Protein AF-A0A355SVB2-F1 (afdb_monomer_lite)

Structure (mmCIF, N/CA/C/O backbone):
data_AF-A0A355SVB2-F1
#
_entry.id   AF-A0A355SVB2-F1
#
loop_
_atom_site.group_PDB
_atom_site.id
_atom_site.type_symbol
_atom_site.label_atom_id
_atom_site.label_alt_id
_atom_site.label_comp_id
_atom_site.label_asym_id
_atom_site.label_entity_id
_atom_site.label_seq_id
_atom_site.pdbx_PDB_ins_code
_atom_site.Cartn_x
_atom_site.Cartn_y
_atom_site.Cartn_z
_atom_site.occupancy
_atom_site.B_iso_or_equiv
_atom_site.auth_seq_id
_atom_site.auth_comp_id
_atom_site.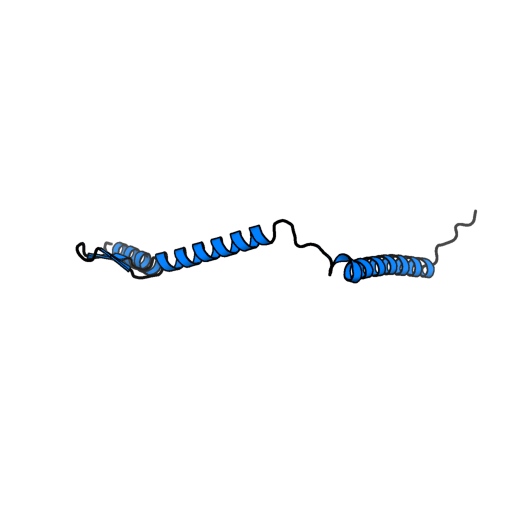auth_asym_id
_atom_site.auth_atom_id
_atom_site.pdbx_PDB_model_num
ATOM 1 N N . MET A 1 1 ? 6.006 24.995 -57.576 1.00 38.69 1 MET A N 1
ATOM 2 C CA . MET A 1 1 ? 6.503 24.281 -56.380 1.00 38.69 1 MET A CA 1
ATOM 3 C C . MET A 1 1 ? 5.548 23.121 -56.134 1.00 38.69 1 MET A C 1
ATOM 5 O O . MET A 1 1 ? 4.430 23.361 -55.705 1.00 38.69 1 MET A O 1
ATOM 9 N N . SER A 1 2 ? 5.913 21.909 -56.564 1.00 45.00 2 SER A N 1
ATOM 10 C CA . SER A 1 2 ? 5.048 20.721 -56.483 1.00 45.00 2 SER A CA 1
ATOM 11 C C . SER A 1 2 ? 5.035 20.208 -55.047 1.00 45.00 2 SER A C 1
ATOM 13 O O . SER A 1 2 ? 6.062 19.737 -54.566 1.00 45.00 2 SER A O 1
ATOM 15 N N . GLN A 1 3 ? 3.896 20.326 -54.367 1.00 56.81 3 GLN A N 1
ATOM 16 C CA . GLN A 1 3 ? 3.665 19.710 -53.062 1.00 56.81 3 GLN A CA 1
ATOM 17 C C . GLN A 1 3 ? 3.779 18.192 -53.231 1.00 56.81 3 GLN A C 1
ATOM 19 O O . GLN A 1 3 ? 2.935 17.569 -53.868 1.00 56.81 3 GLN A O 1
ATOM 24 N N . SER A 1 4 ? 4.849 17.597 -52.715 1.00 62.78 4 SER A N 1
ATOM 25 C CA . SER A 1 4 ? 4.989 16.146 -52.643 1.00 62.78 4 SER A CA 1
ATOM 26 C C . SER A 1 4 ? 3.945 15.611 -51.662 1.00 62.78 4 SER A C 1
ATOM 28 O O . SER A 1 4 ? 4.104 15.769 -50.450 1.00 62.78 4 SER A O 1
ATOM 30 N N . GLU A 1 5 ? 2.866 15.013 -52.169 1.00 64.62 5 GLU A N 1
ATOM 31 C CA . GLU A 1 5 ? 1.907 14.278 -51.345 1.00 64.62 5 GLU A CA 1
ATOM 32 C C . GLU A 1 5 ? 2.651 13.192 -50.561 1.00 64.62 5 GLU A C 1
ATOM 34 O O . GLU A 1 5 ? 3.240 12.267 -51.123 1.00 64.62 5 GLU A O 1
ATOM 39 N N . ILE A 1 6 ? 2.678 13.326 -49.234 1.00 64.94 6 ILE A N 1
ATOM 40 C CA . ILE A 1 6 ? 3.304 12.336 -48.358 1.00 64.94 6 ILE A CA 1
ATOM 41 C C . ILE A 1 6 ? 2.480 11.047 -48.457 1.00 64.94 6 ILE A C 1
ATOM 43 O O . ILE A 1 6 ? 1.390 10.966 -47.889 1.00 64.94 6 ILE A O 1
ATOM 47 N N . SER A 1 7 ? 3.015 10.058 -49.176 1.00 72.31 7 SER A N 1
ATOM 48 C CA . SER A 1 7 ? 2.414 8.733 -49.350 1.00 72.31 7 SER A CA 1
ATOM 49 C C . SER A 1 7 ? 2.087 8.079 -48.001 1.00 72.31 7 SER A C 1
ATOM 51 O O . SER A 1 7 ? 2.880 8.120 -47.061 1.00 72.31 7 SER A O 1
ATOM 53 N N . SER A 1 8 ? 0.925 7.428 -47.895 1.00 73.25 8 SER A N 1
ATOM 54 C CA . SER A 1 8 ? 0.498 6.721 -46.673 1.00 73.25 8 SER A CA 1
ATOM 55 C C . SER A 1 8 ? 1.555 5.718 -46.179 1.00 73.25 8 SER A C 1
ATOM 57 O O . SER A 1 8 ? 1.793 5.585 -44.978 1.00 73.25 8 SER A O 1
ATOM 59 N N . SER A 1 9 ? 2.290 5.096 -47.108 1.00 76.94 9 SER A N 1
ATOM 60 C CA . SER A 1 9 ? 3.370 4.155 -46.794 1.00 76.94 9 SER A CA 1
ATOM 61 C C . SER A 1 9 ? 4.544 4.802 -46.053 1.00 76.94 9 SER A C 1
ATOM 63 O O . SER A 1 9 ? 5.129 4.161 -45.183 1.00 76.94 9 SER A O 1
ATOM 65 N N . SER A 1 10 ? 4.898 6.058 -46.355 1.00 80.75 10 SER A N 1
ATOM 66 C CA . SER A 1 10 ? 5.982 6.747 -45.643 1.00 80.75 10 SER A CA 1
ATOM 67 C C . SER A 1 10 ? 5.537 7.230 -44.264 1.00 80.75 10 SER A C 1
ATOM 69 O O . SER A 1 10 ? 6.342 7.245 -43.337 1.00 80.75 10 SER A O 1
ATOM 71 N N . ARG A 1 11 ? 4.243 7.534 -44.078 1.00 84.88 11 ARG A N 1
ATOM 72 C CA . ARG A 1 11 ? 3.680 7.826 -42.747 1.00 84.88 11 ARG A CA 1
ATOM 73 C C . ARG A 1 11 ? 3.685 6.601 -41.841 1.00 84.88 11 ARG A C 1
ATOM 75 O O . ARG A 1 11 ? 4.089 6.721 -40.689 1.00 84.88 11 ARG A O 1
ATOM 82 N N . LEU A 1 12 ? 3.275 5.440 -42.356 1.00 88.31 12 LEU A N 1
ATOM 83 C CA . LEU A 1 12 ? 3.304 4.185 -41.599 1.00 88.31 12 LEU A CA 1
ATOM 84 C C . LEU A 1 12 ? 4.733 3.806 -41.208 1.00 88.31 12 LEU A C 1
ATOM 86 O O . LEU A 1 12 ? 4.974 3.485 -40.049 1.00 88.31 12 LEU A O 1
ATOM 90 N N . LEU A 1 13 ? 5.691 3.931 -42.132 1.00 90.69 13 LEU A N 1
ATOM 91 C CA . LEU A 1 13 ? 7.098 3.658 -41.844 1.00 90.69 13 LEU A CA 1
ATOM 92 C C . LEU A 1 13 ? 7.652 4.585 -40.748 1.00 90.69 13 LEU A C 1
ATOM 94 O O . LEU A 1 13 ? 8.286 4.114 -39.806 1.00 90.69 13 LEU A O 1
ATOM 98 N N . SER A 1 14 ? 7.369 5.889 -40.827 1.00 90.12 14 SER A N 1
ATOM 99 C CA . SER A 1 14 ? 7.776 6.857 -39.801 1.00 90.12 14 SER A CA 1
ATOM 100 C C . SER A 1 14 ? 7.108 6.595 -38.449 1.00 90.12 14 SER A C 1
ATOM 102 O O . SER A 1 14 ? 7.761 6.709 -37.414 1.00 90.12 14 SER A O 1
ATOM 104 N N . PHE A 1 15 ? 5.830 6.205 -38.439 1.00 93.19 15 PHE A N 1
ATOM 105 C CA . PHE A 1 15 ? 5.117 5.839 -37.215 1.00 93.19 15 PHE A CA 1
ATOM 106 C C . PHE A 1 15 ? 5.721 4.589 -36.567 1.00 93.19 15 PHE A C 1
ATOM 108 O O . PHE A 1 15 ? 6.044 4.604 -35.381 1.00 93.19 15 PHE A O 1
ATOM 115 N N . THR A 1 16 ? 5.949 3.529 -37.345 1.00 95.25 16 THR A N 1
ATOM 116 C CA . THR A 1 16 ? 6.601 2.309 -36.858 1.00 95.25 16 THR A CA 1
ATOM 117 C C . THR A 1 16 ? 8.024 2.588 -36.383 1.00 95.25 16 THR A C 1
ATOM 119 O O . THR A 1 16 ? 8.432 2.042 -35.363 1.00 95.25 16 THR A O 1
ATOM 122 N N . GLY A 1 17 ? 8.762 3.475 -37.056 1.00 95.38 17 GLY A N 1
ATOM 123 C CA . GLY A 1 17 ? 10.080 3.927 -36.609 1.00 95.38 17 GLY A CA 1
ATOM 124 C C . GLY A 1 17 ? 10.031 4.649 -35.261 1.00 95.38 17 GLY A C 1
ATOM 125 O O . GLY A 1 17 ? 10.831 4.348 -34.378 1.00 95.38 17 GLY A O 1
ATOM 126 N N . ALA A 1 18 ? 9.062 5.546 -35.063 1.00 94.88 18 ALA A N 1
ATOM 127 C CA . ALA A 1 18 ? 8.874 6.253 -33.797 1.00 94.88 18 ALA A CA 1
ATOM 128 C C . ALA A 1 18 ? 8.504 5.295 -32.652 1.00 94.88 18 ALA A C 1
ATOM 130 O O . ALA A 1 18 ? 9.098 5.353 -31.576 1.00 94.88 18 ALA A O 1
ATOM 131 N N . VAL A 1 19 ? 7.575 4.368 -32.900 1.00 97.12 19 VAL A N 1
ATOM 132 C CA . VAL A 1 19 ? 7.210 3.320 -31.937 1.00 97.12 19 VAL A CA 1
ATOM 133 C C . VAL A 1 19 ? 8.422 2.436 -31.632 1.00 97.12 19 VAL A C 1
ATOM 135 O O . VAL A 1 19 ? 8.738 2.211 -30.466 1.00 97.12 19 VAL A O 1
ATOM 138 N N . GLY A 1 20 ? 9.153 2.000 -32.659 1.00 96.88 20 GLY A N 1
ATOM 139 C CA . GLY A 1 20 ? 10.366 1.198 -32.517 1.00 96.88 20 GLY A CA 1
ATOM 140 C C . GLY A 1 20 ? 11.432 1.885 -31.663 1.00 96.88 20 GLY A C 1
ATOM 141 O O . GLY A 1 20 ? 12.002 1.253 -30.780 1.00 96.88 20 GLY A O 1
ATOM 142 N N . ALA A 1 21 ? 11.647 3.189 -31.849 1.00 96.31 21 ALA A N 1
ATOM 143 C CA . ALA A 1 21 ? 12.586 3.960 -31.038 1.00 96.31 21 ALA A CA 1
ATOM 144 C C . ALA A 1 21 ? 12.183 4.000 -29.552 1.00 96.31 21 ALA A C 1
ATOM 146 O O . ALA A 1 21 ? 13.035 3.815 -28.681 1.00 96.31 21 ALA A O 1
ATOM 147 N N . ILE A 1 22 ? 10.889 4.171 -29.253 1.00 96.88 22 ILE A N 1
ATOM 148 C CA . ILE A 1 22 ? 10.371 4.121 -27.876 1.00 96.88 22 ILE A CA 1
ATOM 149 C C . ILE A 1 22 ? 10.583 2.728 -27.272 1.00 96.88 22 ILE A C 1
ATOM 151 O O . ILE A 1 22 ? 11.030 2.621 -26.132 1.00 96.88 22 ILE A O 1
ATOM 155 N N . PHE A 1 23 ? 10.315 1.662 -28.030 1.00 97.19 23 PHE A N 1
ATOM 156 C CA . PHE A 1 23 ? 10.530 0.290 -27.565 1.00 97.19 23 PHE A CA 1
ATOM 157 C C . PHE A 1 23 ? 12.002 -0.011 -27.288 1.00 97.19 23 PHE A C 1
ATOM 159 O O . PHE A 1 23 ? 12.312 -0.610 -26.261 1.00 97.19 23 PHE A O 1
ATOM 166 N N . VAL A 1 24 ? 12.915 0.432 -28.155 1.00 96.81 24 VAL A N 1
ATOM 167 C CA . VAL A 1 24 ? 14.359 0.283 -27.929 1.00 96.81 24 VAL A CA 1
ATOM 168 C C . VAL A 1 24 ? 14.778 1.023 -26.660 1.00 96.81 24 VAL A C 1
ATOM 170 O O . VAL A 1 24 ? 15.484 0.458 -25.828 1.00 96.81 24 VAL A O 1
ATOM 173 N N . PHE A 1 25 ? 14.298 2.251 -26.459 1.00 95.88 25 PHE A N 1
ATOM 174 C CA . PHE A 1 25 ? 14.571 3.005 -25.238 1.00 95.88 25 PHE A CA 1
ATOM 175 C C . PHE A 1 25 ? 14.025 2.304 -23.982 1.00 95.88 25 PHE A C 1
ATOM 177 O O . PHE A 1 25 ? 14.745 2.154 -22.995 1.00 95.88 25 PHE A O 1
ATOM 184 N N . ALA A 1 26 ? 12.788 1.803 -24.028 1.00 95.12 26 ALA A N 1
ATOM 185 C CA . ALA A 1 26 ? 12.193 1.038 -22.934 1.00 95.12 26 ALA A CA 1
ATOM 186 C C . ALA A 1 26 ? 12.981 -0.248 -22.631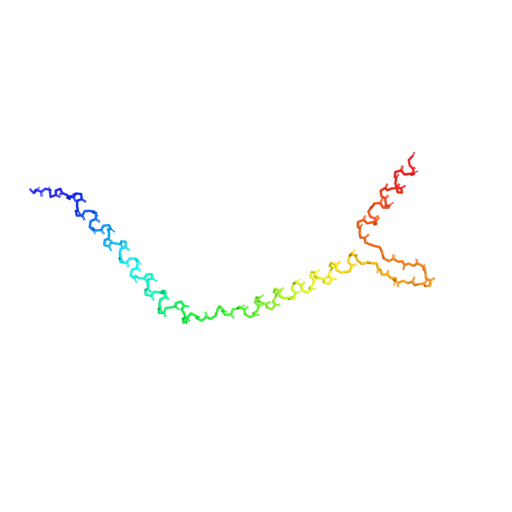 1.00 95.12 26 ALA A C 1
ATOM 188 O O . ALA A 1 26 ? 13.192 -0.578 -21.465 1.00 95.12 26 ALA A O 1
ATOM 189 N N . LEU A 1 27 ? 13.467 -0.943 -23.662 1.00 95.56 27 LEU A N 1
ATOM 190 C CA . LEU A 1 27 ? 14.284 -2.146 -23.515 1.00 95.56 27 LEU A CA 1
ATOM 191 C C . LEU A 1 27 ? 15.638 -1.837 -22.863 1.00 95.56 27 LEU A C 1
ATOM 193 O O . LEU A 1 27 ? 16.076 -2.580 -21.987 1.00 95.56 27 LEU A O 1
ATOM 197 N N . ILE A 1 28 ? 16.266 -0.711 -23.215 1.00 94.25 28 ILE A N 1
ATOM 198 C CA . ILE A 1 28 ? 17.485 -0.236 -22.546 1.00 94.25 28 ILE A CA 1
ATOM 199 C C . ILE A 1 28 ? 17.211 0.034 -21.063 1.00 94.25 28 ILE A C 1
ATOM 201 O O . ILE A 1 28 ? 17.968 -0.432 -20.214 1.00 94.25 28 ILE A O 1
ATOM 205 N N . LEU A 1 29 ? 16.120 0.731 -20.727 1.00 92.38 29 LEU A N 1
ATOM 206 C CA . LEU A 1 29 ? 15.748 0.955 -19.326 1.00 92.38 29 LEU A CA 1
ATOM 207 C C . LEU A 1 29 ? 15.496 -0.364 -18.585 1.00 92.38 29 LEU A C 1
ATOM 209 O O . LEU A 1 29 ? 15.919 -0.515 -17.441 1.00 92.38 29 LEU A O 1
ATOM 213 N N . TYR A 1 30 ? 14.851 -1.329 -19.235 1.00 92.12 30 TYR A N 1
ATOM 214 C CA . TYR A 1 30 ? 14.552 -2.625 -18.638 1.00 92.12 30 TYR A CA 1
ATOM 215 C C . TYR A 1 30 ? 15.806 -3.459 -18.351 1.00 92.12 30 TYR A C 1
A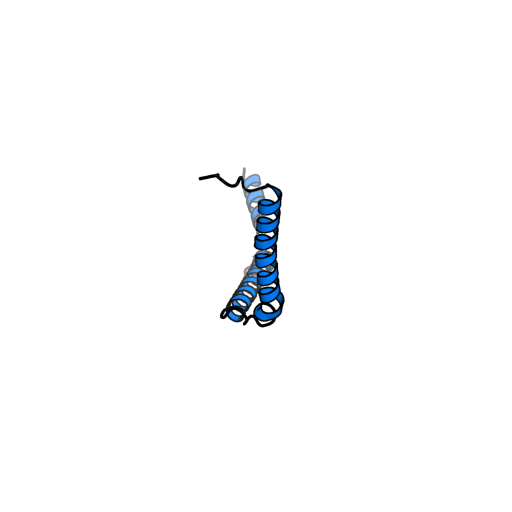TOM 217 O O . TYR A 1 30 ? 15.874 -4.101 -17.310 1.00 92.12 30 TYR A O 1
ATOM 225 N N . VAL A 1 31 ? 16.803 -3.450 -19.242 1.00 91.50 31 VAL A N 1
ATOM 226 C CA . VAL A 1 31 ? 18.026 -4.257 -19.077 1.00 91.50 31 VAL A CA 1
ATOM 227 C C . VAL A 1 31 ? 19.076 -3.542 -18.225 1.00 91.50 31 VAL A C 1
ATOM 229 O O . VAL A 1 31 ? 19.715 -4.170 -17.387 1.00 91.50 31 VAL A O 1
ATOM 232 N N . ALA A 1 32 ? 19.271 -2.238 -18.428 1.00 88.06 32 ALA A N 1
ATOM 233 C CA . ALA A 1 32 ? 20.386 -1.506 -17.828 1.00 88.06 32 ALA A CA 1
ATOM 234 C C . ALA A 1 32 ? 20.010 -0.751 -16.547 1.00 88.06 32 ALA A C 1
ATOM 236 O O . ALA A 1 32 ? 20.844 -0.607 -15.657 1.00 88.06 32 ALA A O 1
ATOM 237 N N . TYR A 1 33 ? 18.778 -0.245 -16.447 1.00 85.69 33 TYR A N 1
ATOM 238 C CA . TYR A 1 33 ? 18.382 0.629 -15.342 1.00 85.69 33 TYR A CA 1
ATOM 239 C C . TYR A 1 33 ? 17.570 -0.103 -14.273 1.00 85.69 33 TYR A C 1
ATOM 241 O O . TYR A 1 33 ? 17.888 0.002 -13.094 1.00 85.69 33 TYR A O 1
ATOM 249 N N . LEU A 1 34 ? 16.542 -0.864 -14.661 1.00 84.12 34 LEU A N 1
ATOM 250 C CA . LEU A 1 34 ? 15.604 -1.480 -13.719 1.00 84.12 34 LEU A CA 1
ATOM 251 C C . LEU A 1 34 ? 16.250 -2.511 -12.767 1.00 84.12 34 LEU A C 1
ATOM 253 O O . LEU A 1 34 ? 15.957 -2.435 -11.574 1.00 84.12 34 LEU A O 1
ATOM 257 N N . PRO A 1 35 ? 17.154 -3.412 -13.215 1.00 86.12 35 PRO A N 1
ATOM 258 C CA . PRO A 1 35 ? 17.804 -4.385 -12.332 1.00 86.12 35 PRO A CA 1
ATOM 259 C C . PRO A 1 35 ? 18.802 -3.729 -11.376 1.00 86.12 35 PRO A C 1
ATOM 261 O O . PRO A 1 35 ? 19.019 -4.211 -10.270 1.00 86.12 35 PRO A O 1
ATOM 264 N N . ASN A 1 36 ? 19.391 -2.611 -11.798 1.00 80.75 36 ASN A N 1
ATOM 265 C CA . ASN A 1 36 ? 20.389 -1.862 -11.043 1.00 80.75 36 ASN A CA 1
ATOM 266 C C . ASN A 1 36 ? 19.788 -0.659 -10.303 1.00 80.75 36 ASN A C 1
ATOM 268 O O . ASN A 1 36 ? 20.525 0.196 -9.804 1.00 80.75 36 ASN A O 1
ATOM 272 N N . ARG A 1 37 ? 18.453 -0.561 -10.257 1.00 80.38 37 ARG A N 1
ATOM 273 C CA . ARG A 1 37 ? 17.767 0.570 -9.647 1.00 80.38 37 ARG A CA 1
ATOM 274 C C . ARG A 1 37 ? 18.019 0.535 -8.137 1.00 80.38 37 ARG A C 1
ATOM 276 O O . ARG A 1 37 ? 17.686 -0.464 -7.500 1.00 80.38 37 ARG A O 1
ATOM 283 N N . PRO A 1 38 ? 18.563 1.611 -7.543 1.00 76.56 38 PRO A N 1
ATOM 284 C CA . PRO A 1 38 ? 18.717 1.671 -6.100 1.00 76.56 38 PRO A CA 1
ATOM 285 C C . PRO A 1 38 ? 17.343 1.576 -5.435 1.00 76.56 38 PRO A C 1
ATOM 287 O O . PRO A 1 38 ? 16.356 2.120 -5.947 1.00 76.56 38 PRO A O 1
ATOM 290 N N . ALA A 1 39 ? 17.287 0.890 -4.293 1.00 75.38 39 ALA A N 1
ATOM 291 C CA . ALA A 1 39 ? 16.094 0.878 -3.460 1.00 75.38 39 ALA A CA 1
ATOM 292 C C . ALA A 1 39 ? 15.648 2.329 -3.190 1.00 75.38 39 ALA A C 1
ATOM 294 O O . ALA A 1 39 ? 16.504 3.199 -2.983 1.00 75.38 39 ALA A O 1
ATOM 295 N N . PRO A 1 40 ? 14.336 2.625 -3.212 1.00 74.94 40 PRO A N 1
ATOM 296 C CA . PRO A 1 40 ? 13.832 3.910 -2.758 1.00 74.94 40 PRO A CA 1
ATOM 297 C C . PRO A 1 40 ? 14.426 4.237 -1.386 1.00 74.94 40 PRO A C 1
ATOM 299 O O . PRO A 1 40 ? 14.442 3.384 -0.500 1.00 74.94 40 PRO A O 1
ATOM 302 N N . PHE A 1 41 ? 14.905 5.470 -1.225 1.00 69.06 41 PHE A N 1
ATOM 303 C CA . PHE A 1 41 ? 15.622 5.931 -0.030 1.00 69.06 41 PHE A CA 1
ATOM 304 C C . PHE A 1 41 ? 14.873 5.622 1.281 1.00 69.06 41 PHE A C 1
ATOM 306 O O . PHE A 1 41 ? 15.492 5.281 2.283 1.00 69.06 41 PHE A O 1
ATOM 313 N N . ASP A 1 42 ? 13.537 5.630 1.235 1.00 76.94 42 ASP A N 1
ATOM 314 C CA . ASP A 1 42 ? 12.666 5.403 2.391 1.00 76.94 42 ASP A CA 1
ATOM 315 C C . ASP A 1 42 ? 12.031 4.007 2.448 1.00 76.94 42 ASP A C 1
ATOM 317 O O . ASP A 1 42 ? 11.121 3.791 3.247 1.00 76.94 42 ASP A O 1
ATOM 321 N N . GLN A 1 43 ? 12.457 3.044 1.622 1.00 77.50 43 GLN A N 1
ATOM 322 C CA . GLN A 1 43 ? 11.810 1.726 1.578 1.00 77.50 43 GLN A CA 1
ATOM 323 C C . GLN A 1 43 ? 11.835 1.040 2.953 1.00 77.50 43 GLN A C 1
ATOM 325 O O . GLN A 1 43 ? 10.789 0.656 3.463 1.00 77.50 43 GLN A O 1
ATOM 330 N N . GLN A 1 44 ? 12.988 1.037 3.627 1.00 75.88 44 GLN A N 1
ATOM 331 C CA . GLN A 1 44 ? 13.110 0.474 4.978 1.00 75.88 44 GLN A CA 1
ATOM 332 C C . GLN A 1 44 ? 12.247 1.207 6.018 1.00 75.88 44 GLN A C 1
ATOM 334 O O . GLN A 1 44 ? 11.694 0.583 6.920 1.00 75.88 44 GLN A O 1
ATOM 339 N N . VAL A 1 45 ? 12.110 2.532 5.901 1.00 80.06 45 VAL A N 1
ATOM 340 C CA . VAL A 1 45 ? 11.296 3.337 6.826 1.00 80.06 45 VAL A CA 1
ATOM 341 C C . VAL A 1 45 ? 9.809 3.060 6.612 1.00 80.06 45 VAL A C 1
ATOM 343 O O . VAL A 1 45 ? 9.049 2.971 7.576 1.00 80.06 45 VAL A O 1
ATOM 346 N N . ASN A 1 46 ? 9.387 2.909 5.360 1.00 80.56 46 ASN A N 1
ATOM 347 C CA . ASN A 1 46 ? 8.005 2.611 5.011 1.00 80.56 46 ASN A CA 1
ATOM 348 C C . ASN A 1 46 ? 7.621 1.187 5.419 1.00 80.56 46 ASN A C 1
ATOM 350 O O . ASN A 1 46 ? 6.568 1.009 6.027 1.00 80.56 46 ASN A O 1
ATOM 354 N N . ASP A 1 47 ? 8.502 0.212 5.194 1.00 83.88 47 ASP A N 1
ATOM 355 C CA . ASP A 1 47 ? 8.291 -1.173 5.617 1.00 83.88 47 ASP A CA 1
ATOM 356 C C . ASP A 1 47 ? 8.183 -1.266 7.148 1.00 83.88 47 ASP A C 1
ATOM 358 O O . ASP A 1 47 ? 7.268 -1.899 7.678 1.00 83.88 47 ASP A O 1
ATOM 362 N N . ALA A 1 48 ? 9.042 -0.547 7.881 1.00 83.62 48 ALA A N 1
ATOM 363 C CA . ALA A 1 48 ? 8.975 -0.479 9.341 1.00 83.62 48 ALA A CA 1
ATOM 364 C C . ALA A 1 48 ? 7.686 0.195 9.850 1.00 83.62 48 ALA A C 1
ATOM 366 O O . ALA A 1 48 ? 7.099 -0.247 10.841 1.00 83.62 48 ALA A O 1
ATOM 367 N N . ARG A 1 49 ? 7.218 1.260 9.183 1.00 86.50 49 ARG A N 1
ATOM 368 C CA . ARG A 1 49 ? 5.941 1.918 9.518 1.00 86.50 49 ARG A CA 1
ATOM 369 C C . ARG A 1 49 ? 4.754 0.998 9.269 1.00 86.50 49 ARG A C 1
ATOM 371 O O . ARG A 1 49 ? 3.845 0.971 10.096 1.00 86.50 49 ARG A O 1
ATOM 378 N N . GLN A 1 50 ? 4.772 0.255 8.167 1.00 86.38 50 GLN A N 1
ATOM 379 C CA . GLN A 1 50 ? 3.713 -0.685 7.827 1.00 86.38 50 GLN A CA 1
ATOM 380 C C . GLN A 1 50 ? 3.658 -1.828 8.844 1.00 86.38 50 GLN A C 1
ATOM 382 O O . GLN A 1 50 ? 2.607 -2.051 9.437 1.00 86.38 50 GLN A O 1
ATOM 387 N N . ALA A 1 51 ? 4.799 -2.455 9.147 1.00 88.88 51 ALA A N 1
ATOM 388 C CA . ALA A 1 51 ? 4.880 -3.521 10.144 1.00 88.88 51 ALA A CA 1
ATOM 389 C C . ALA A 1 51 ? 4.360 -3.071 11.520 1.00 88.88 51 ALA A C 1
ATOM 391 O O . ALA A 1 51 ? 3.566 -3.767 12.147 1.00 88.88 51 ALA A O 1
ATOM 392 N N . LYS A 1 52 ? 4.738 -1.865 11.963 1.00 87.94 52 LYS A N 1
ATOM 393 C CA . LYS A 1 52 ? 4.262 -1.301 13.234 1.00 87.94 52 LYS A CA 1
ATOM 394 C C . LYS A 1 52 ? 2.765 -0.975 13.216 1.00 87.94 52 LYS A C 1
ATOM 396 O O . LYS A 1 52 ? 2.095 -1.112 14.237 1.00 87.94 52 LYS A O 1
ATOM 401 N N . ALA A 1 53 ? 2.235 -0.524 12.080 1.00 87.81 53 ALA A N 1
ATOM 402 C CA . ALA A 1 53 ? 0.803 -0.285 11.929 1.00 87.81 53 ALA A CA 1
ATOM 403 C C . ALA A 1 53 ? 0.011 -1.598 11.986 1.00 87.81 53 ALA A C 1
ATOM 405 O O . ALA A 1 53 ? -1.042 -1.643 12.618 1.00 87.81 53 ALA A O 1
ATOM 406 N N . ASP A 1 54 ? 0.527 -2.661 11.374 1.00 89.88 54 ASP A N 1
ATOM 407 C CA . ASP A 1 54 ? -0.114 -3.976 11.369 1.00 89.88 54 ASP A CA 1
ATOM 408 C C . ASP A 1 54 ? -0.062 -4.633 12.753 1.00 89.88 54 ASP A C 1
ATOM 410 O O . ASP A 1 54 ? -1.074 -5.156 13.217 1.00 89.88 54 ASP A O 1
ATOM 414 N N . GLU A 1 55 ? 1.053 -4.494 13.475 1.00 88.50 55 GLU A N 1
ATOM 415 C CA . GLU A 1 55 ? 1.152 -4.896 14.882 1.00 88.50 55 GLU A CA 1
ATOM 416 C C . GLU A 1 55 ? 0.135 -4.144 15.757 1.00 88.50 55 GLU A C 1
ATOM 418 O O . GLU A 1 55 ? -0.580 -4.754 16.552 1.00 88.50 55 GLU A O 1
ATOM 423 N N . ALA A 1 56 ? 0.012 -2.823 15.582 1.00 86.12 56 ALA A N 1
ATOM 424 C CA . ALA A 1 56 ? -0.950 -2.016 16.328 1.00 86.12 56 ALA A CA 1
ATOM 425 C C . ALA A 1 56 ? -2.407 -2.386 16.005 1.00 86.12 56 ALA A C 1
ATOM 427 O O . ALA A 1 56 ? -3.239 -2.411 16.915 1.00 86.12 56 ALA A O 1
ATOM 428 N N . ARG A 1 57 ? -2.724 -2.698 14.740 1.00 86.81 57 ARG A N 1
ATOM 429 C CA . ARG A 1 57 ? -4.055 -3.182 14.341 1.00 86.81 57 ARG A CA 1
ATOM 430 C C . ARG A 1 57 ? -4.359 -4.537 14.961 1.00 86.81 57 ARG A C 1
ATOM 432 O O . ARG A 1 57 ? -5.395 -4.663 15.601 1.00 86.81 57 ARG A O 1
ATOM 439 N N . ALA A 1 58 ? -3.445 -5.499 14.857 1.00 84.06 58 ALA A N 1
ATOM 440 C CA . ALA A 1 58 ? -3.629 -6.830 15.430 1.00 84.06 58 ALA A CA 1
ATOM 441 C C . ALA A 1 58 ? -3.783 -6.779 16.960 1.00 84.06 58 ALA A C 1
ATOM 443 O O . ALA A 1 58 ? -4.683 -7.402 17.522 1.00 84.06 58 ALA A O 1
ATOM 444 N N . ALA A 1 59 ? -2.958 -5.980 17.645 1.00 83.31 59 ALA A N 1
ATOM 445 C CA . ALA A 1 59 ? -3.082 -5.761 19.084 1.00 83.31 59 ALA A CA 1
ATOM 446 C C . ALA A 1 59 ? -4.398 -5.053 19.457 1.00 83.31 59 ALA A C 1
ATOM 448 O O . ALA A 1 59 ? -4.967 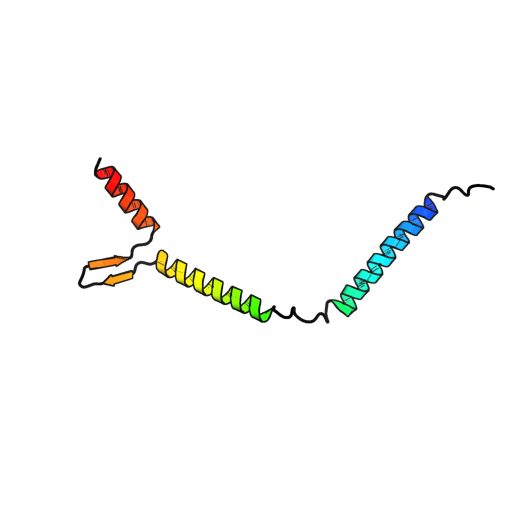-5.322 20.515 1.00 83.31 59 ALA A O 1
ATOM 449 N N . GLY A 1 60 ? -4.883 -4.149 18.602 1.00 79.31 60 GLY A N 1
ATOM 450 C CA . GLY A 1 60 ? -6.191 -3.516 18.733 1.00 79.31 60 GLY A CA 1
ATOM 451 C C . GLY A 1 60 ? -7.324 -4.531 18.615 1.00 79.31 60 GLY A C 1
ATOM 452 O O . GLY A 1 60 ? -8.098 -4.682 19.553 1.00 79.31 60 GLY A O 1
ATOM 453 N N . GLU A 1 61 ? -7.383 -5.278 17.515 1.00 81.88 61 GLU A N 1
ATOM 454 C CA . GLU A 1 61 ? -8.399 -6.311 17.278 1.00 81.88 61 GLU A CA 1
ATOM 455 C C . GLU A 1 61 ? -8.430 -7.355 18.396 1.00 81.88 61 GLU A C 1
ATOM 457 O O . GLU A 1 61 ? -9.503 -7.687 18.901 1.00 81.88 61 GLU A O 1
ATOM 462 N N . ALA A 1 62 ? -7.262 -7.805 18.862 1.00 76.94 62 ALA A N 1
ATOM 463 C CA . ALA A 1 62 ? -7.173 -8.725 19.987 1.00 76.94 62 ALA A CA 1
ATOM 464 C C . ALA A 1 62 ? -7.801 -8.140 21.263 1.00 76.94 62 ALA A C 1
ATOM 466 O O . ALA A 1 62 ? -8.525 -8.841 21.964 1.00 76.94 62 ALA A O 1
ATOM 467 N N . LYS A 1 63 ? -7.581 -6.854 21.570 1.00 77.25 63 LYS A N 1
ATOM 468 C CA . LYS A 1 63 ? -8.162 -6.199 22.758 1.00 77.25 63 LYS A CA 1
ATOM 469 C C . LYS A 1 63 ? -9.670 -5.974 22.665 1.00 77.25 63 LYS A C 1
ATOM 471 O O . LYS A 1 63 ? -10.319 -5.940 23.709 1.00 77.25 63 LYS A O 1
ATOM 476 N N . LEU A 1 64 ? -10.198 -5.763 21.459 1.00 79.44 64 LEU A N 1
ATOM 477 C CA . LEU A 1 64 ? -11.614 -5.451 21.228 1.00 79.44 64 LEU A CA 1
ATOM 478 C C . LEU A 1 64 ? -12.491 -6.707 21.139 1.00 79.44 64 LEU A C 1
ATOM 480 O O . LEU A 1 64 ? -13.656 -6.658 21.528 1.00 79.44 64 LEU A O 1
ATOM 484 N N . ASN A 1 65 ? -11.932 -7.817 20.652 1.00 80.75 65 ASN A N 1
ATOM 485 C CA . ASN A 1 65 ? -12.690 -9.032 20.341 1.00 80.75 65 ASN A CA 1
ATOM 486 C C . ASN A 1 65 ? -12.432 -10.192 21.315 1.00 80.75 65 ASN A C 1
ATOM 488 O O . ASN A 1 65 ? -12.974 -11.277 21.124 1.00 80.75 65 ASN A O 1
ATOM 492 N N . SER A 1 66 ? -11.593 -10.004 22.336 1.00 77.75 66 SER A N 1
ATOM 493 C CA . SER A 1 66 ? -11.319 -11.043 23.333 1.00 77.75 66 SER A CA 1
ATOM 494 C C . SER A 1 66 ? -12.128 -10.854 24.611 1.00 77.75 66 SER A C 1
ATOM 496 O O . SER A 1 66 ? -12.416 -9.737 25.048 1.00 77.75 66 SER A O 1
ATOM 498 N N . TYR A 1 67 ? -12.447 -11.983 25.238 1.00 79.94 67 TYR A N 1
ATOM 499 C CA . TYR A 1 67 ? -12.918 -12.017 26.614 1.00 79.94 67 TYR A CA 1
ATOM 500 C C . TYR A 1 67 ? -11.721 -11.922 27.557 1.00 79.94 67 TYR A C 1
ATOM 502 O O . TYR A 1 67 ? -10.782 -12.713 27.467 1.00 79.94 67 TYR A O 1
ATOM 510 N N . GLU A 1 68 ? -11.767 -10.972 28.485 1.00 77.25 68 GLU A N 1
ATOM 511 C CA . GLU A 1 68 ? -10.698 -10.753 29.459 1.00 77.25 68 GLU A CA 1
ATOM 512 C C . GLU A 1 68 ? -11.306 -10.434 30.826 1.00 77.25 68 GLU A C 1
ATOM 514 O O . GLU A 1 68 ? -12.210 -9.608 30.938 1.00 77.25 68 GLU A O 1
ATOM 519 N N . ILE A 1 69 ? -10.808 -11.061 31.891 1.00 78.06 69 ILE A N 1
ATOM 520 C CA . ILE A 1 69 ? -11.219 -10.721 33.257 1.00 78.06 69 ILE A CA 1
ATOM 521 C C . ILE A 1 69 ? -10.412 -9.492 33.684 1.00 78.06 69 ILE A C 1
ATOM 523 O O . ILE A 1 69 ? -9.219 -9.601 33.953 1.00 78.06 69 ILE A O 1
ATOM 527 N N . ILE A 1 70 ? -11.056 -8.322 33.739 1.00 79.12 70 ILE A N 1
ATOM 528 C CA . ILE A 1 70 ? -10.390 -7.063 34.110 1.00 79.12 70 ILE A CA 1
ATOM 529 C C . ILE A 1 70 ? -10.156 -7.014 35.623 1.00 79.12 70 ILE A C 1
ATOM 531 O O . ILE A 1 70 ? -9.101 -6.579 36.078 1.00 79.12 70 ILE A O 1
ATOM 535 N N . ASN A 1 71 ? -11.144 -7.440 36.415 1.00 78.75 71 ASN A N 1
ATOM 536 C CA . ASN A 1 71 ? -11.035 -7.485 37.868 1.00 78.75 71 ASN A CA 1
ATOM 537 C C . ASN A 1 71 ? -11.938 -8.590 38.434 1.00 78.75 71 ASN A C 1
ATOM 539 O O . ASN A 1 71 ? -13.161 -8.456 38.441 1.00 78.75 71 ASN A O 1
ATOM 543 N N . ALA A 1 72 ? -11.325 -9.669 38.921 1.00 72.50 72 ALA A N 1
ATOM 544 C CA . ALA A 1 72 ? -12.042 -10.816 39.474 1.00 72.50 72 ALA A CA 1
ATOM 545 C C . ALA A 1 72 ? -12.729 -10.511 40.820 1.00 72.50 72 ALA A C 1
ATOM 547 O O . ALA A 1 72 ? -13.796 -11.053 41.087 1.00 72.50 72 ALA A O 1
ATOM 548 N N . GLU A 1 73 ? -12.158 -9.627 41.644 1.00 72.44 73 GLU A N 1
ATOM 549 C CA . GLU A 1 73 ? -12.708 -9.258 42.960 1.00 72.44 73 GLU A CA 1
ATOM 550 C C . GLU A 1 73 ? -13.935 -8.346 42.834 1.00 72.44 73 GLU A C 1
ATOM 552 O O . GLU A 1 73 ? -14.883 -8.463 43.606 1.00 72.44 73 GLU A O 1
ATOM 557 N N . ALA A 1 74 ? -13.942 -7.469 41.828 1.00 75.12 74 ALA A N 1
ATOM 558 C CA . ALA A 1 74 ? -15.075 -6.603 41.504 1.00 75.12 74 ALA A CA 1
ATOM 559 C C . ALA A 1 74 ? -16.095 -7.259 40.550 1.00 75.12 74 ALA A C 1
ATOM 561 O O . ALA A 1 74 ? -17.128 -6.660 40.260 1.00 75.12 74 ALA A O 1
ATOM 562 N N . GLY A 1 75 ? -15.809 -8.466 40.043 1.00 79.12 75 GLY A N 1
ATOM 563 C CA . GLY A 1 75 ? -16.652 -9.167 39.068 1.00 79.12 75 GLY A CA 1
ATOM 564 C C . GLY A 1 75 ? -16.693 -8.517 37.677 1.00 79.12 75 GLY A C 1
ATOM 565 O O . GLY A 1 75 ? -17.605 -8.791 36.900 1.00 79.12 75 GLY A O 1
ATOM 566 N N . THR A 1 76 ? -15.730 -7.653 37.347 1.00 77.75 76 THR A N 1
ATOM 567 C CA . THR A 1 76 ? -15.703 -6.906 36.083 1.00 77.75 76 THR A CA 1
ATOM 568 C C . THR A 1 76 ? -14.993 -7.707 34.995 1.00 77.75 76 THR A C 1
ATOM 570 O O . THR A 1 76 ? -13.786 -7.960 35.073 1.00 77.75 76 THR A O 1
ATOM 573 N N . VAL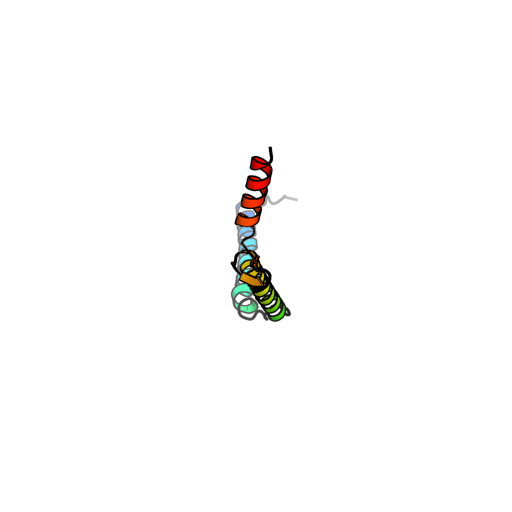 A 1 77 ? -15.728 -8.048 33.937 1.00 82.38 77 VAL A N 1
ATOM 574 C CA . VAL A 1 77 ? -15.220 -8.763 32.758 1.00 82.38 77 VAL A CA 1
ATOM 575 C C . VAL A 1 77 ? -15.378 -7.915 31.498 1.00 82.38 77 VAL A C 1
ATOM 577 O O . VAL A 1 77 ? -16.326 -7.143 31.367 1.00 82.38 77 VAL A O 1
ATOM 580 N N . ARG A 1 78 ? -14.434 -8.051 30.567 1.00 81.19 78 ARG A N 1
ATOM 581 C CA . ARG A 1 78 ? -14.541 -7.538 29.204 1.00 81.19 78 ARG A CA 1
ATOM 582 C C . ARG A 1 78 ? -15.210 -8.596 28.342 1.00 81.19 78 ARG A C 1
ATOM 584 O O . ARG A 1 78 ? -14.790 -9.752 28.350 1.00 81.19 78 ARG A O 1
ATOM 591 N N . ILE A 1 79 ? -16.212 -8.165 27.592 1.00 85.38 79 ILE A N 1
ATOM 592 C CA . ILE A 1 79 ? -16.850 -8.938 26.531 1.00 85.38 79 ILE A CA 1
ATOM 593 C C . ILE A 1 79 ? -16.549 -8.275 25.177 1.00 85.38 79 ILE A C 1
ATOM 595 O O . ILE A 1 79 ? -16.280 -7.067 25.156 1.00 85.38 79 ILE A O 1
ATOM 599 N N . PRO A 1 80 ? -16.581 -9.031 24.067 1.00 85.31 80 PRO A N 1
ATOM 600 C CA . PRO A 1 80 ? -16.491 -8.489 22.721 1.00 85.31 80 PRO A CA 1
ATOM 601 C C . PRO A 1 80 ? -17.509 -7.374 22.481 1.00 85.31 80 PRO A C 1
ATOM 603 O O . PRO A 1 80 ? -18.617 -7.390 23.023 1.00 85.31 80 PRO A O 1
ATOM 606 N N . ILE A 1 81 ? -17.133 -6.404 21.645 1.00 84.75 81 ILE A N 1
ATOM 607 C CA . ILE A 1 81 ? -17.980 -5.237 21.358 1.00 84.75 81 ILE A CA 1
ATOM 608 C C . ILE A 1 81 ? -19.319 -5.644 20.738 1.00 84.75 81 ILE A C 1
ATOM 610 O O . ILE A 1 81 ? -20.338 -5.059 21.097 1.00 84.75 81 ILE A O 1
ATOM 614 N N . GLU A 1 82 ? -19.325 -6.638 19.848 1.00 84.94 82 GLU A N 1
ATOM 615 C CA . GLU A 1 82 ? -20.540 -7.148 19.198 1.00 84.94 82 GLU A CA 1
ATOM 616 C C . GLU A 1 82 ? -21.582 -7.576 20.250 1.00 84.94 82 GLU A C 1
ATOM 618 O O . GLU A 1 82 ? -22.701 -7.059 20.278 1.00 84.94 82 GLU A O 1
ATOM 623 N N . ASP A 1 83 ? -21.162 -8.417 21.199 1.00 83.81 83 ASP A N 1
ATOM 624 C CA . ASP A 1 83 ? -22.006 -8.929 22.283 1.00 83.81 83 ASP A CA 1
ATOM 625 C C . ASP A 1 83 ? -22.446 -7.816 23.246 1.00 83.81 83 ASP A C 1
ATOM 627 O O . ASP A 1 83 ? -23.577 -7.800 23.743 1.00 83.81 83 ASP A O 1
ATOM 631 N N . ALA A 1 84 ? -21.561 -6.852 23.526 1.00 86.12 84 ALA A N 1
ATOM 632 C CA . ALA A 1 84 ? -21.892 -5.683 24.342 1.00 86.12 84 ALA A CA 1
ATOM 633 C C . ALA A 1 84 ? -22.985 -4.827 23.686 1.00 86.12 84 ALA A C 1
ATOM 635 O O . ALA A 1 84 ? -23.889 -4.322 24.358 1.00 86.12 84 ALA A O 1
ATOM 636 N N . MET A 1 85 ? -22.922 -4.673 22.365 1.00 88.62 85 MET A N 1
ATOM 637 C CA . MET A 1 85 ? -23.934 -3.967 21.592 1.00 88.62 85 MET A CA 1
ATOM 638 C C . MET A 1 85 ? -25.272 -4.708 21.631 1.00 88.62 85 MET A C 1
ATOM 640 O O . MET A 1 85 ? -26.293 -4.098 21.955 1.00 88.62 85 MET A O 1
ATOM 644 N N . GLU A 1 86 ? -25.267 -6.013 21.350 1.00 90.00 86 GLU A N 1
ATOM 645 C CA . GLU A 1 86 ? -26.479 -6.835 21.344 1.00 90.00 86 GLU A CA 1
ATOM 646 C C . GLU A 1 86 ? -27.149 -6.849 22.721 1.00 90.00 86 GLU A C 1
ATOM 648 O O . GLU A 1 86 ? -28.347 -6.585 22.830 1.00 90.00 86 GLU A O 1
ATOM 653 N N . SER A 1 87 ? -26.373 -7.053 23.788 1.00 86.56 87 SER A N 1
ATOM 654 C CA . SER A 1 87 ? -26.886 -7.016 25.161 1.00 86.56 87 SER A CA 1
ATOM 655 C C . SER A 1 87 ? -27.465 -5.651 25.539 1.00 86.56 87 SER A C 1
ATOM 657 O O . SER A 1 87 ? -28.511 -5.592 26.188 1.00 86.56 87 SER A O 1
ATOM 659 N N . THR A 1 88 ? -26.856 -4.549 25.090 1.00 87.94 88 THR A N 1
ATOM 660 C CA . THR A 1 88 ? -27.380 -3.195 25.330 1.00 87.94 88 THR A CA 1
ATOM 661 C C . THR A 1 88 ? -28.708 -2.969 24.606 1.00 87.94 88 THR A C 1
ATOM 663 O O . THR A 1 88 ? -29.657 -2.450 25.198 1.00 87.94 88 THR A O 1
ATOM 666 N N . VAL A 1 89 ? -28.813 -3.380 23.338 1.00 91.69 89 VAL A N 1
ATOM 667 C CA . VAL A 1 89 ? -30.057 -3.266 22.561 1.00 91.69 89 VAL A CA 1
ATOM 668 C C . VAL A 1 89 ? -31.151 -4.151 23.157 1.00 91.69 89 VAL A C 1
ATOM 670 O O . VAL A 1 89 ? -32.279 -3.688 23.335 1.00 91.69 89 VAL A O 1
ATOM 673 N N . ALA A 1 90 ? -30.821 -5.391 23.524 1.00 90.94 90 ALA A N 1
ATOM 674 C CA . ALA A 1 90 ? -31.741 -6.312 24.181 1.00 90.94 90 ALA A CA 1
ATOM 675 C C . ALA A 1 90 ? -32.269 -5.721 25.497 1.00 90.94 90 ALA A C 1
ATOM 677 O O . ALA A 1 90 ? -33.485 -5.665 25.695 1.00 90.94 90 ALA A O 1
ATOM 678 N N . ALA A 1 91 ? -31.382 -5.191 26.347 1.00 90.50 91 ALA A N 1
ATOM 679 C CA . ALA A 1 91 ? -31.753 -4.536 27.600 1.00 90.50 91 ALA A CA 1
ATOM 680 C C . ALA A 1 91 ? -32.685 -3.337 27.376 1.00 90.50 91 ALA A C 1
ATOM 682 O O . ALA A 1 91 ? -33.682 -3.188 28.081 1.00 90.50 91 ALA A O 1
ATOM 683 N N . TYR A 1 92 ? -32.407 -2.512 26.364 1.00 91.62 92 TYR A N 1
ATOM 684 C CA . TYR A 1 92 ? -33.265 -1.380 26.019 1.00 91.62 92 TYR A CA 1
ATOM 685 C C . TYR A 1 92 ? -34.640 -1.827 25.501 1.00 91.62 92 TYR A C 1
ATOM 687 O O . TYR A 1 92 ? -35.658 -1.241 25.858 1.00 91.62 92 TYR A O 1
ATOM 695 N N . SER A 1 93 ? -34.687 -2.886 24.687 1.00 87.50 93 SER A N 1
ATOM 696 C CA . SER A 1 93 ? -35.938 -3.423 24.142 1.00 87.50 93 SER A CA 1
ATOM 697 C C . SER A 1 93 ? -36.830 -4.082 25.199 1.00 87.50 93 SER A C 1
ATOM 699 O O . S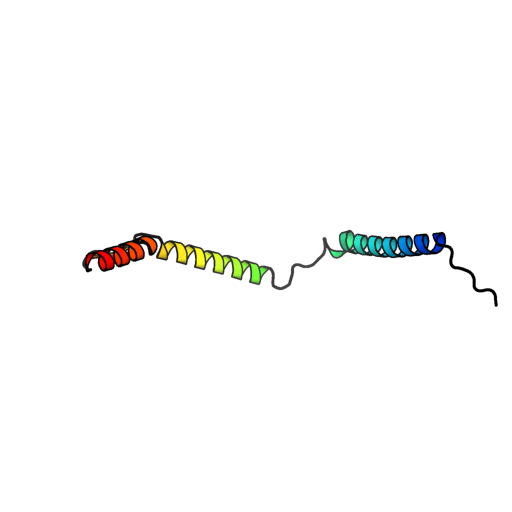ER A 1 93 ? -38.046 -3.982 25.097 1.00 87.50 93 SER A O 1
ATOM 701 N N . ALA A 1 94 ? -36.239 -4.705 26.223 1.00 83.38 94 ALA A N 1
ATOM 702 C CA . ALA A 1 94 ? -36.956 -5.352 27.322 1.00 83.38 94 ALA A CA 1
ATOM 703 C C . ALA A 1 94 ? -37.457 -4.365 28.393 1.00 83.38 94 ALA A C 1
ATOM 705 O O . ALA A 1 94 ? -38.347 -4.700 29.170 1.00 83.38 94 ALA A O 1
ATOM 706 N N . ALA A 1 95 ? -36.878 -3.163 28.452 1.00 77.94 95 ALA A N 1
ATOM 707 C CA . ALA A 1 95 ? -37.308 -2.086 29.345 1.00 77.94 95 ALA A CA 1
ATOM 708 C C . ALA A 1 95 ? -38.501 -1.274 28.800 1.00 77.94 95 ALA A C 1
ATOM 710 O O . ALA A 1 95 ? -38.983 -0.369 29.485 1.00 77.94 95 ALA A O 1
ATOM 711 N N . LYS A 1 96 ? -38.949 -1.569 27.574 1.00 57.44 96 LYS A N 1
ATOM 712 C CA . LYS A 1 96 ? -40.134 -0.987 26.938 1.00 57.44 96 LYS A CA 1
ATOM 713 C C . LYS A 1 96 ? -41.358 -1.868 27.162 1.00 57.44 96 LYS A C 1
ATOM 715 O O . LYS A 1 96 ? -42.441 -1.281 27.375 1.00 57.44 96 LYS A O 1
#

Radius of gyration: 33.49 Å; chains: 1; bounding box: 60×36×99 Å

Sequence (96 aa):
MSQSEISSSSRLLSFTGAVGAIFVFALILYVAYLPNRPAPFDQQVNDARQAKADEARAAGEAKLNSYEIINAEAGTVRIPIEDAMESTVAAYSAAK

pLDDT: mean 82.75, std 10.47, range [38.69, 97.19]

Secondary structure (DSSP, 8-state):
-------HHHHHHHHHHHHHHHHHHHHHIIIIISTTPPPPTTHHHHHHHHHHHHHHHHHHHHHHHS-EEEETTTTEEE--HHHHHHHHHHHHHHT-

Foldseek 3Di:
DDDDDPDPVNVVVVVVVVVVVVVVVVVCCVPPPPVVPDDDPCPVVVVVVVVVVVVVVVVVCCVQDDWDDPDVVVPDIDHHPVVVVVVVVVVVVVVD